Protein AF-A0A351A4Y1-F1 (afdb_monomer)

Solvent-accessible surface area (backbone atoms only — not comparable to full-atom values): 4400 Å² total; per-residue (Å²): 117,50,92,92,32,43,51,38,76,41,66,55,55,83,82,55,41,72,45,28,46,74,90,42,77,37,89,46,75,64,60,44,51,53,55,57,69,71,49,62,62,76,40,74,43,44,35,33,27,36,51,98,87,42,79,46,79,35,64,29,50,35,66,74,80,75,76,80,73,78,84,126

Radius of gyration: 12.79 Å; Cα contacts (8 Å, |Δi|>4): 104; chains: 1; bounding box: 32×26×31 Å

Secondary structure (DSSP, 8-state):
--TT-HHHHTT--TT-EEEEETTEE--SHHHHHHHHHHSPTT-EEEEEEEETTEEEEEEEE-PPPPPPP---

Foldseek 3Di:
DDPPALCVVQVHDPPKAWQDKQNHGDDDPVSVVVVLVPDDAQDWIWTWIADPNDTDITTGGRHDDDDPDPDD

pLDDT: mean 88.08, std 9.2, range [59.12, 95.44]

Mean predicted aligned error: 5.21 Å

Structure (mmCIF, N/CA/C/O backbone):
data_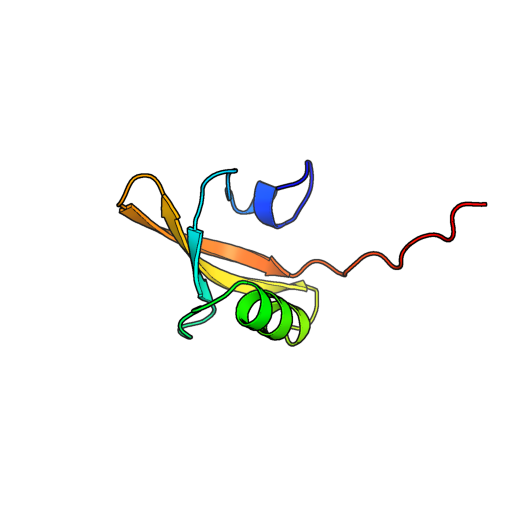AF-A0A351A4Y1-F1
#
_entry.id   AF-A0A351A4Y1-F1
#
loop_
_atom_site.group_PDB
_atom_site.id
_atom_site.type_symbol
_atom_site.label_atom_id
_atom_site.label_alt_id
_atom_site.label_comp_id
_atom_site.label_asym_id
_atom_site.label_entity_id
_atom_site.label_seq_id
_atom_site.pdbx_PDB_ins_code
_atom_site.Cartn_x
_atom_site.Cartn_y
_atom_site.Cartn_z
_atom_site.occupancy
_atom_site.B_iso_or_equiv
_atom_site.auth_seq_id
_atom_site.auth_comp_id
_atom_site.auth_asym_id
_atom_site.auth_atom_id
_atom_site.pdbx_PDB_model_num
ATOM 1 N N . VAL A 1 1 ? -1.025 8.177 -5.333 1.00 78.44 1 VAL A N 1
ATOM 2 C CA . VAL A 1 1 ? -1.657 7.401 -6.428 1.00 78.44 1 VAL A CA 1
ATOM 3 C C . VAL A 1 1 ? -1.468 8.175 -7.722 1.00 78.44 1 VAL A C 1
ATOM 5 O O . VAL A 1 1 ? -1.697 9.378 -7.704 1.00 78.44 1 VAL A O 1
ATOM 8 N N . LEU A 1 2 ? -0.986 7.531 -8.791 1.00 82.75 2 LEU A N 1
ATOM 9 C CA . LEU A 1 2 ? -0.776 8.156 -10.108 1.00 82.75 2 LEU A CA 1
ATOM 10 C C . LEU A 1 2 ? -1.798 7.616 -11.119 1.00 82.75 2 LEU A C 1
ATOM 12 O O . LEU A 1 2 ? -2.183 6.449 -11.017 1.00 82.75 2 LEU A O 1
ATOM 16 N N . ARG A 1 3 ? -2.192 8.431 -12.106 1.00 82.06 3 ARG A N 1
ATOM 17 C CA . ARG A 1 3 ? -3.096 7.986 -13.181 1.00 82.06 3 ARG A CA 1
ATOM 18 C C . ARG A 1 3 ? -2.468 6.849 -13.986 1.00 82.06 3 ARG A C 1
ATOM 20 O O . ARG A 1 3 ? -1.288 6.913 -14.323 1.00 82.06 3 ARG A O 1
ATOM 27 N N . GLY A 1 4 ? -3.244 5.810 -14.266 1.00 82.56 4 GLY A N 1
ATOM 28 C CA . GLY A 1 4 ? -2.816 4.589 -14.945 1.00 82.56 4 GLY A CA 1
ATOM 29 C C . GLY A 1 4 ? -1.930 3.665 -14.104 1.00 82.56 4 GLY A C 1
ATOM 30 O O . GLY A 1 4 ? -1.486 2.636 -14.613 1.00 82.56 4 GLY A O 1
ATOM 31 N N . SER A 1 5 ? -1.654 3.992 -12.834 1.00 86.75 5 SER A N 1
ATOM 32 C CA . SER A 1 5 ? -0.829 3.138 -11.969 1.00 86.75 5 SER A CA 1
ATOM 33 C C . SER A 1 5 ? -1.580 1.878 -11.524 1.00 86.75 5 SER A C 1
ATOM 35 O O . SER A 1 5 ? -2.808 1.906 -11.423 1.00 86.75 5 SER A O 1
ATOM 37 N N . PRO A 1 6 ? -0.873 0.785 -11.185 1.00 89.69 6 PRO A N 1
ATOM 38 C CA . PRO A 1 6 ? -1.523 -0.402 -10.635 1.00 89.69 6 PRO A CA 1
ATOM 39 C C . PRO A 1 6 ? -2.333 -0.116 -9.365 1.00 89.69 6 PRO A C 1
ATOM 41 O O . PRO A 1 6 ? -3.407 -0.673 -9.185 1.00 89.69 6 PRO A O 1
ATOM 44 N N . ALA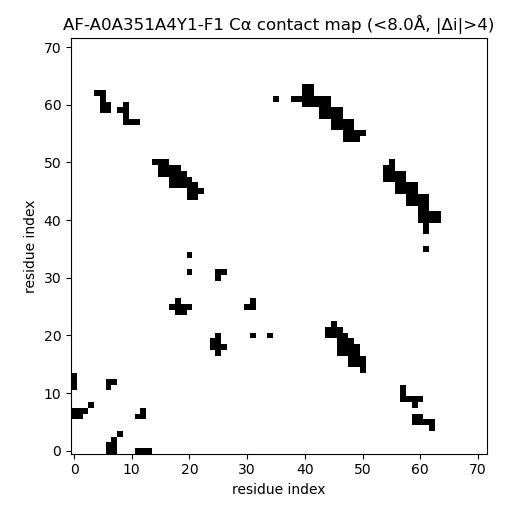 A 1 7 ? -1.875 0.827 -8.534 1.00 89.44 7 ALA A N 1
ATOM 45 C CA . ALA A 1 7 ? -2.605 1.274 -7.352 1.00 89.44 7 ALA A CA 1
ATOM 46 C C . ALA A 1 7 ? -3.952 1.934 -7.705 1.00 89.44 7 ALA A C 1
ATOM 48 O O . ALA A 1 7 ? -4.952 1.676 -7.043 1.00 89.44 7 ALA A O 1
ATOM 49 N N . GLU A 1 8 ? -4.003 2.761 -8.756 1.00 90.25 8 GLU A N 1
ATOM 50 C CA . GLU A 1 8 ? -5.267 3.353 -9.220 1.00 90.25 8 GLU A CA 1
ATOM 51 C C . GLU A 1 8 ? -6.208 2.281 -9.781 1.00 90.25 8 GLU A C 1
ATOM 53 O O . GLU A 1 8 ? -7.390 2.275 -9.440 1.00 90.25 8 GLU A O 1
ATOM 58 N N . ARG A 1 9 ? -5.683 1.342 -10.584 1.00 90.56 9 ARG A N 1
ATOM 59 C CA . ARG A 1 9 ? -6.467 0.222 -11.139 1.00 90.56 9 ARG A CA 1
ATOM 60 C C . ARG A 1 9 ? -7.051 -0.676 -10.049 1.00 90.56 9 ARG A C 1
ATOM 62 O O . ARG A 1 9 ? -8.184 -1.120 -10.180 1.00 90.56 9 ARG A O 1
ATOM 69 N N . ALA A 1 10 ? -6.305 -0.879 -8.966 1.00 91.56 10 ALA A N 1
ATOM 70 C CA . ALA A 1 10 ? -6.752 -1.607 -7.784 1.00 91.56 10 ALA A CA 1
ATOM 71 C C . ALA A 1 10 ? -7.750 -0.820 -6.912 1.00 91.56 10 ALA A C 1
ATOM 73 O O . ALA A 1 10 ? -8.269 -1.346 -5.933 1.00 91.56 10 ALA A O 1
ATOM 74 N N . GLY A 1 11 ? -8.027 0.450 -7.228 1.00 91.50 11 GLY A N 1
ATOM 75 C CA . GLY A 1 11 ? -8.982 1.271 -6.486 1.00 91.50 11 GLY A CA 1
ATOM 76 C C . GLY A 1 11 ? -8.416 1.938 -5.229 1.00 91.50 11 GLY A C 1
ATOM 77 O O . GLY A 1 11 ? -9.202 2.430 -4.408 1.00 91.50 11 GLY A O 1
ATOM 78 N N . ILE A 1 12 ? -7.087 2.002 -5.078 1.00 93.06 12 ILE A N 1
ATOM 79 C CA . ILE A 1 12 ? -6.419 2.790 -4.032 1.00 93.06 12 ILE A CA 1
ATOM 80 C C . ILE A 1 12 ? -6.607 4.277 -4.330 1.00 93.06 12 ILE A C 1
ATOM 82 O O . ILE A 1 12 ? -6.491 4.7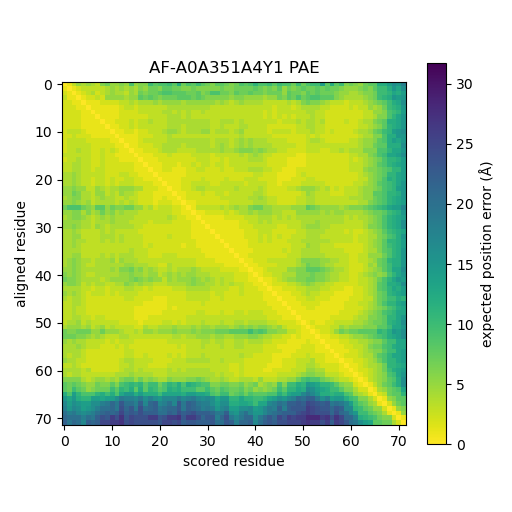39 -5.467 1.00 93.06 12 ILE A O 1
ATOM 86 N N . ARG A 1 13 ? -6.876 5.051 -3.283 1.00 91.06 13 ARG A N 1
ATOM 87 C CA . ARG A 1 13 ? -7.157 6.484 -3.337 1.00 91.06 13 ARG A CA 1
ATOM 88 C C . ARG A 1 13 ? -6.189 7.255 -2.437 1.00 91.06 13 ARG A C 1
ATOM 90 O O . ARG A 1 13 ? -5.686 6.718 -1.450 1.00 91.06 13 ARG A O 1
ATOM 97 N N . PRO A 1 14 ? -5.900 8.529 -2.755 1.00 90.38 14 PRO A N 1
ATOM 98 C CA . PRO A 1 14 ? -5.214 9.408 -1.816 1.00 90.38 14 PRO A CA 1
ATOM 99 C C . PRO A 1 14 ? -5.954 9.454 -0.471 1.00 90.38 14 PRO A C 1
ATOM 101 O O . PRO A 1 14 ? -7.174 9.603 -0.447 1.00 90.38 14 PRO A O 1
ATOM 104 N N . GLY A 1 15 ? -5.210 9.329 0.628 1.00 90.44 15 GLY A N 1
ATOM 105 C CA . GLY A 1 15 ? -5.763 9.259 1.986 1.00 90.44 15 GLY A CA 1
ATOM 106 C C . GLY A 1 15 ? -5.922 7.839 2.536 1.00 90.44 15 GLY A C 1
ATOM 107 O O . GLY A 1 15 ? -6.144 7.689 3.735 1.00 90.44 15 GLY A O 1
ATOM 108 N N . ASP A 1 16 ? -5.754 6.808 1.706 1.00 93.44 16 ASP A N 1
ATOM 109 C CA . ASP A 1 16 ? -5.684 5.429 2.187 1.00 93.44 16 ASP A CA 1
ATOM 110 C C . ASP A 1 16 ? -4.381 5.179 2.947 1.00 93.44 16 ASP A C 1
ATOM 112 O O . ASP A 1 16 ? -3.302 5.596 2.517 1.00 93.44 16 ASP A O 1
ATOM 116 N N . VAL A 1 17 ? -4.481 4.451 4.058 1.00 92.75 17 VAL A N 1
ATOM 117 C CA . VAL A 1 17 ? -3.325 4.039 4.861 1.00 92.75 17 VAL A CA 1
ATOM 118 C C . VAL A 1 17 ? -3.138 2.536 4.724 1.00 92.75 17 VAL A C 1
ATOM 120 O O . VAL A 1 17 ? -4.000 1.783 5.159 1.00 92.75 17 VAL A O 1
ATOM 123 N N . LEU A 1 18 ? -2.026 2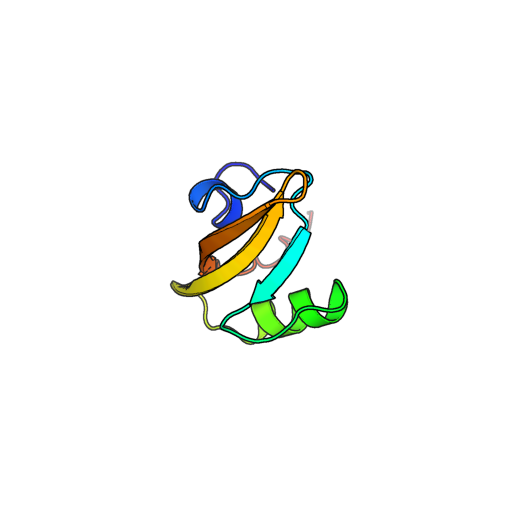.090 4.140 1.00 92.62 18 LEU A N 1
ATOM 124 C CA . LEU A 1 18 ? -1.686 0.668 4.097 1.00 92.62 18 LEU A CA 1
ATOM 125 C C . LEU A 1 18 ? -1.310 0.179 5.499 1.00 92.62 18 LEU A C 1
ATOM 127 O O . LEU A 1 18 ? -0.449 0.776 6.141 1.00 92.62 18 LEU A O 1
ATOM 131 N N . ILE A 1 19 ? -1.952 -0.894 5.951 1.00 94.50 19 ILE A N 1
ATOM 132 C CA . ILE A 1 19 ? -1.717 -1.503 7.267 1.00 94.50 19 ILE A CA 1
ATOM 133 C C . ILE A 1 19 ? -1.204 -2.943 7.161 1.00 94.50 19 ILE A C 1
ATOM 135 O O . ILE A 1 19 ? -0.561 -3.427 8.088 1.00 94.50 19 ILE A O 1
ATOM 139 N N . GLU A 1 20 ? -1.428 -3.612 6.029 1.00 95.25 20 GLU A N 1
ATOM 140 C CA . GLU A 1 20 ? -0.977 -4.985 5.790 1.00 95.25 20 GLU A CA 1
ATOM 141 C C . GLU A 1 20 ? -0.710 -5.225 4.301 1.00 95.25 20 GLU A C 1
ATOM 143 O O . GLU A 1 20 ? -1.385 -4.652 3.440 1.00 95.25 20 GLU A O 1
ATOM 148 N N . LEU A 1 21 ? 0.257 -6.089 4.008 1.00 94.19 21 LEU A N 1
ATOM 149 C CA . LEU A 1 21 ? 0.581 -6.569 2.669 1.00 94.19 21 LEU A CA 1
ATOM 150 C C . LEU A 1 21 ? 0.804 -8.084 2.731 1.00 94.19 21 LEU A C 1
ATOM 152 O O . LEU A 1 21 ? 1.638 -8.534 3.511 1.00 94.19 21 LEU A O 1
ATOM 156 N N . ASP A 1 22 ? 0.079 -8.860 1.923 1.00 92.38 22 ASP A N 1
ATOM 157 C CA . ASP A 1 22 ? 0.149 -10.332 1.866 1.00 92.38 22 ASP A CA 1
ATOM 158 C C . ASP A 1 22 ? 0.102 -11.007 3.263 1.00 92.38 22 ASP A C 1
ATOM 160 O O . ASP A 1 22 ? 0.822 -11.971 3.524 1.00 92.38 22 ASP A O 1
ATOM 164 N N . GLY A 1 23 ? -0.710 -10.499 4.200 1.00 91.44 23 GLY A N 1
ATOM 165 C CA . GLY A 1 23 ? -0.786 -11.038 5.569 1.00 91.44 23 GLY A CA 1
ATOM 166 C C . GLY A 1 23 ? 0.241 -10.466 6.556 1.00 91.44 23 GLY A C 1
ATOM 167 O O . GLY A 1 23 ? 0.188 -10.759 7.751 1.00 91.44 23 GLY A O 1
ATOM 168 N N . ALA A 1 24 ? 1.200 -9.664 6.087 1.00 92.94 24 ALA A N 1
ATOM 169 C CA . ALA A 1 24 ? 2.260 -9.086 6.903 1.00 92.94 24 ALA A CA 1
ATOM 170 C C . ALA A 1 24 ? 1.987 -7.612 7.239 1.00 92.94 24 ALA A C 1
ATOM 172 O O . ALA A 1 24 ? 1.752 -6.777 6.364 1.00 92.94 24 ALA A O 1
ATOM 173 N N . ALA A 1 25 ? 2.050 -7.286 8.532 1.00 93.50 25 ALA A N 1
ATOM 174 C CA . ALA A 1 25 ? 1.751 -5.952 9.039 1.00 93.50 25 ALA A CA 1
ATOM 175 C C . ALA A 1 25 ? 2.773 -4.909 8.563 1.00 93.50 25 ALA A C 1
ATOM 177 O O . ALA A 1 25 ? 3.981 -5.041 8.778 1.00 93.50 25 ALA A O 1
ATOM 178 N N . VAL A 1 26 ? 2.262 -3.820 7.997 1.00 93.56 26 VAL A N 1
ATOM 179 C CA . VAL A 1 26 ? 3.046 -2.676 7.538 1.00 93.56 26 VAL A CA 1
ATOM 180 C C . VAL A 1 26 ? 3.024 -1.607 8.624 1.00 93.56 26 VAL A C 1
ATOM 182 O O . VAL A 1 26 ? 1.989 -1.014 8.917 1.00 93.56 26 VAL A O 1
ATOM 185 N N . ARG A 1 27 ? 4.180 -1.365 9.248 1.00 88.88 27 ARG A N 1
ATOM 186 C CA . ARG A 1 27 ? 4.306 -0.417 10.370 1.00 88.88 27 ARG A CA 1
ATOM 187 C C . ARG A 1 27 ? 4.738 0.978 9.953 1.00 88.88 27 ARG A C 1
ATOM 189 O O . ARG A 1 27 ? 4.428 1.948 10.639 1.00 88.88 27 ARG A O 1
ATOM 196 N N . ASP A 1 28 ? 5.469 1.074 8.854 1.00 91.56 28 ASP A N 1
ATOM 197 C CA . ASP A 1 28 ? 6.071 2.316 8.405 1.00 91.56 28 ASP A CA 1
ATOM 198 C C . ASP A 1 28 ? 6.259 2.327 6.874 1.00 91.56 28 ASP A C 1
ATOM 200 O O . ASP A 1 28 ? 6.289 1.267 6.234 1.00 91.56 28 ASP A O 1
ATOM 204 N N . PRO A 1 29 ? 6.402 3.520 6.267 1.00 88.25 29 PRO A N 1
ATOM 205 C CA . PRO A 1 29 ? 6.553 3.657 4.821 1.00 88.25 29 PRO A CA 1
ATOM 206 C C . PRO A 1 29 ? 7.807 2.986 4.254 1.00 88.25 29 PRO A C 1
ATOM 208 O O . PRO A 1 29 ? 7.806 2.599 3.087 1.00 88.25 29 PRO A O 1
ATOM 211 N N . LYS A 1 30 ? 8.885 2.851 5.037 1.00 91.06 30 LYS A N 1
ATOM 212 C CA . LYS A 1 30 ? 10.115 2.212 4.562 1.00 91.06 30 LYS A CA 1
ATOM 213 C C . LYS A 1 30 ? 9.902 0.706 4.436 1.00 91.06 30 LYS A C 1
ATOM 215 O O . LYS A 1 30 ? 10.163 0.159 3.370 1.00 91.06 30 LYS A O 1
ATOM 220 N N . THR A 1 31 ? 9.355 0.068 5.467 1.00 91.25 31 THR A N 1
ATOM 221 C CA . THR A 1 31 ? 8.996 -1.357 5.446 1.00 91.25 31 THR A CA 1
ATOM 222 C C . THR A 1 31 ? 8.035 -1.664 4.301 1.00 91.25 31 THR A C 1
ATOM 224 O O . THR A 1 31 ? 8.250 -2.622 3.565 1.00 91.25 31 THR A O 1
ATOM 227 N N . MET A 1 32 ? 7.032 -0.807 4.072 1.00 90.50 32 MET A N 1
ATOM 228 C CA . MET A 1 32 ? 6.154 -0.921 2.902 1.00 90.50 32 MET A CA 1
ATOM 229 C C . MET A 1 32 ? 6.943 -0.964 1.587 1.00 90.50 32 MET A C 1
ATOM 231 O O . MET A 1 32 ? 6.718 -1.843 0.757 1.00 90.50 32 MET A O 1
ATOM 235 N N . LEU A 1 33 ? 7.833 0.009 1.369 1.00 89.75 33 LEU A N 1
ATOM 236 C CA . LEU A 1 33 ? 8.611 0.109 0.135 1.00 89.75 33 LEU A CA 1
ATOM 237 C C . LEU A 1 33 ? 9.530 -1.099 -0.050 1.00 89.75 33 LEU A C 1
ATOM 239 O O . LEU A 1 33 ? 9.619 -1.610 -1.165 1.00 89.75 33 LEU A O 1
ATOM 243 N N . ASP A 1 34 ? 10.167 -1.563 1.025 1.00 91.50 34 ASP A N 1
ATOM 244 C CA . ASP A 1 34 ? 11.039 -2.739 1.014 1.00 91.50 34 ASP A CA 1
ATOM 245 C C . ASP A 1 34 ? 10.244 -4.009 0.661 1.00 91.50 34 ASP A C 1
ATOM 247 O O . ASP A 1 34 ? 10.667 -4.786 -0.195 1.00 91.50 34 ASP A O 1
ATOM 251 N N . MET A 1 35 ? 9.053 -4.187 1.246 1.00 91.25 35 MET A N 1
ATOM 252 C CA . MET A 1 35 ? 8.163 -5.314 0.944 1.00 91.25 35 MET A CA 1
ATOM 253 C C . MET A 1 35 ? 7.698 -5.300 -0.512 1.00 91.25 35 MET A C 1
ATOM 255 O O . MET A 1 35 ? 7.805 -6.312 -1.195 1.00 91.25 35 MET A O 1
ATOM 259 N N . VAL A 1 36 ? 7.235 -4.154 -1.018 1.00 89.88 36 VAL A N 1
ATOM 260 C CA . VAL A 1 36 ?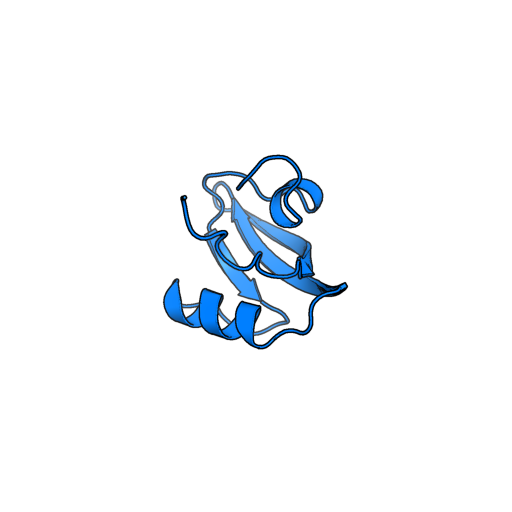 6.818 -4.022 -2.424 1.00 89.88 36 VAL A CA 1
ATOM 261 C C . VAL A 1 36 ? 7.992 -4.266 -3.374 1.00 89.88 36 VAL A C 1
ATOM 263 O O . VAL A 1 36 ? 7.817 -4.912 -4.404 1.00 89.88 36 VAL A O 1
ATOM 266 N N . ALA A 1 37 ? 9.188 -3.777 -3.038 1.00 89.06 37 ALA A N 1
ATOM 267 C CA . ALA A 1 37 ? 10.387 -3.964 -3.854 1.00 89.06 37 ALA A CA 1
ATOM 268 C C . ALA A 1 37 ? 10.875 -5.421 -3.891 1.00 89.06 37 ALA A C 1
ATOM 270 O O . ALA A 1 37 ? 11.516 -5.815 -4.864 1.00 89.06 37 ALA A O 1
ATOM 271 N N . ALA A 1 38 ? 10.573 -6.212 -2.859 1.00 90.00 38 ALA A N 1
ATOM 272 C CA . ALA A 1 38 ? 10.886 -7.637 -2.816 1.00 90.00 38 ALA A CA 1
ATOM 273 C C . ALA A 1 38 ? 9.944 -8.491 -3.684 1.00 90.00 38 ALA A C 1
ATOM 275 O O . ALA A 1 38 ? 10.271 -9.637 -3.998 1.00 90.00 38 ALA A O 1
ATOM 276 N N . LEU A 1 39 ? 8.783 -7.960 -4.081 1.00 89.44 39 LEU A N 1
ATOM 277 C CA . LEU A 1 39 ? 7.815 -8.688 -4.896 1.00 89.44 39 LEU A CA 1
ATOM 278 C C . LEU A 1 39 ? 8.182 -8.634 -6.388 1.00 89.44 39 LEU A C 1
ATOM 280 O O . LEU A 1 39 ? 8.545 -7.574 -6.908 1.00 89.44 39 LEU A O 1
ATOM 284 N N . PRO A 1 40 ? 8.047 -9.755 -7.120 1.00 89.44 40 PRO A N 1
ATOM 285 C CA . PRO A 1 40 ? 8.288 -9.763 -8.553 1.00 89.44 40 PRO A CA 1
ATOM 286 C C . PRO A 1 40 ? 7.217 -8.943 -9.290 1.00 89.44 40 PRO A C 1
ATOM 288 O O . PRO A 1 40 ? 6.033 -9.012 -8.950 1.00 89.44 40 PRO A O 1
ATOM 291 N N . PRO A 1 41 ? 7.594 -8.193 -10.338 1.00 88.88 41 PRO A N 1
ATOM 292 C CA . PRO A 1 41 ? 6.628 -7.457 -11.137 1.00 88.88 41 PRO A CA 1
ATOM 293 C C . PRO A 1 41 ? 5.677 -8.404 -11.882 1.00 88.88 41 PRO A C 1
ATOM 295 O O . PRO A 1 41 ? 6.104 -9.434 -12.400 1.00 88.88 41 PRO A O 1
ATOM 298 N N . GLY A 1 42 ? 4.406 -8.020 -11.984 1.00 87.75 42 GLY A N 1
ATOM 299 C CA . GLY A 1 42 ? 3.324 -8.824 -12.561 1.00 87.75 42 GLY A CA 1
ATOM 300 C C . GLY A 1 42 ? 2.666 -9.787 -11.568 1.00 87.75 42 GLY A C 1
ATOM 301 O O . GLY A 1 42 ? 1.682 -10.432 -11.915 1.00 87.75 42 GLY A O 1
ATOM 302 N N . ARG A 1 43 ? 3.175 -9.885 -10.332 1.00 91.06 43 ARG A N 1
ATOM 303 C CA . ARG A 1 43 ? 2.484 -10.578 -9.238 1.00 91.06 43 ARG A CA 1
ATOM 304 C C . ARG A 1 43 ? 1.338 -9.717 -8.719 1.00 91.06 43 ARG A C 1
ATOM 306 O O . ARG A 1 43 ? 1.498 -8.512 -8.555 1.00 91.06 43 ARG A O 1
ATOM 313 N N . GLU A 1 44 ? 0.222 -10.352 -8.397 1.00 91.81 44 GLU A N 1
ATOM 314 C CA . GLU A 1 44 ? -0.843 -9.746 -7.602 1.00 91.81 44 GLU A CA 1
ATOM 315 C C . GLU A 1 44 ? -0.545 -9.931 -6.110 1.00 91.81 44 GLU A C 1
ATOM 317 O O . GLU A 1 44 ? -0.186 -11.028 -5.676 1.00 91.81 44 GLU A O 1
ATOM 322 N N . ALA A 1 45 ? -0.642 -8.847 -5.349 1.00 93.12 45 ALA A N 1
ATOM 323 C CA . ALA A 1 45 ? -0.423 -8.824 -3.911 1.00 93.12 45 ALA A CA 1
ATOM 324 C C . ALA A 1 45 ? -1.641 -8.227 -3.202 1.00 93.12 45 ALA A C 1
ATOM 326 O O . ALA A 1 45 ? -2.263 -7.283 -3.692 1.00 93.12 45 ALA A O 1
ATOM 327 N N . THR A 1 46 ? -1.968 -8.771 -2.038 1.00 95.06 46 THR A N 1
ATOM 328 C CA . THR A 1 46 ? -3.136 -8.391 -1.248 1.00 95.06 46 THR A CA 1
ATOM 329 C C . THR A 1 46 ? -2.774 -7.251 -0.311 1.00 95.06 46 THR A C 1
ATOM 331 O O . THR A 1 46 ? -1.918 -7.388 0.559 1.00 95.06 46 THR A O 1
ATOM 334 N N . PHE A 1 47 ? -3.416 -6.102 -0.487 1.00 95.00 47 PHE A N 1
ATOM 335 C CA . PHE A 1 47 ?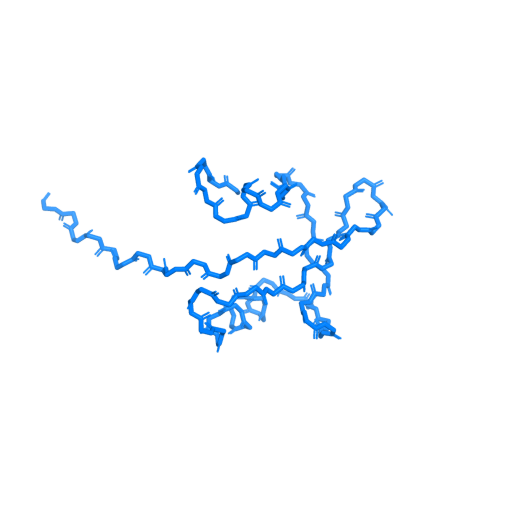 -3.171 -4.895 0.290 1.00 95.00 47 PHE A CA 1
ATOM 336 C C . PHE A 1 47 ? -4.363 -4.655 1.207 1.00 95.00 47 PHE A C 1
ATOM 338 O O . PHE A 1 47 ? -5.478 -4.438 0.733 1.00 95.00 47 PHE A O 1
ATOM 345 N N . ARG A 1 48 ? -4.129 -4.618 2.519 1.00 95.25 48 ARG A N 1
ATOM 346 C CA . ARG A 1 48 ? -5.138 -4.186 3.488 1.00 95.25 48 ARG A CA 1
ATOM 347 C C . ARG A 1 48 ? -4.907 -2.722 3.806 1.00 95.25 48 ARG A C 1
ATOM 349 O O . ARG A 1 48 ? -3.882 -2.344 4.379 1.00 95.25 48 ARG A O 1
ATOM 356 N N . ILE A 1 49 ? -5.855 -1.885 3.417 1.00 95.31 49 ILE A N 1
ATOM 357 C CA . ILE A 1 49 ? -5.815 -0.442 3.628 1.00 95.31 49 ILE A CA 1
ATOM 358 C C . ILE A 1 49 ? -6.883 -0.017 4.627 1.00 95.31 49 ILE A C 1
ATOM 360 O O . ILE A 1 49 ? -7.929 -0.644 4.753 1.00 95.31 49 ILE A O 1
ATOM 364 N N . ARG A 1 50 ? -6.654 1.106 5.298 1.00 95.44 50 ARG A N 1
ATOM 365 C CA . ARG A 1 50 ? -7.642 1.786 6.123 1.00 95.44 50 ARG A CA 1
ATOM 366 C C . ARG A 1 50 ? -8.106 3.060 5.427 1.00 95.44 50 ARG A C 1
ATOM 368 O O . ARG A 1 50 ? -7.300 3.963 5.198 1.00 95.44 50 ARG A O 1
ATOM 375 N N . ARG A 1 51 ? -9.405 3.149 5.134 1.00 95.31 51 ARG A N 1
ATOM 376 C CA . ARG A 1 51 ? -10.068 4.288 4.480 1.00 95.31 51 ARG A CA 1
ATOM 377 C C . ARG A 1 51 ? -11.243 4.749 5.332 1.00 95.31 51 ARG A C 1
ATOM 379 O O . ARG A 1 51 ? -12.177 3.991 5.563 1.00 95.31 51 ARG A O 1
ATOM 386 N N . GLY A 1 52 ? -11.199 5.989 5.821 1.00 91.62 52 GLY A N 1
ATOM 387 C CA . GLY A 1 52 ? -12.291 6.545 6.635 1.00 91.62 52 GLY A CA 1
ATOM 388 C C . GLY A 1 52 ? -12.601 5.737 7.905 1.00 91.62 52 GLY A C 1
ATOM 389 O O . GLY A 1 52 ? -13.742 5.710 8.346 1.00 91.62 52 GLY A O 1
ATOM 390 N N . GLY A 1 53 ? -11.604 5.041 8.465 1.00 92.62 53 GLY A N 1
ATOM 391 C CA . GLY A 1 53 ? -11.766 4.178 9.641 1.00 92.62 53 GLY A CA 1
ATOM 392 C C . GLY A 1 53 ? -12.199 2.740 9.340 1.00 92.62 53 GLY A C 1
ATOM 393 O O . GLY A 1 53 ? -12.177 1.919 10.250 1.00 92.62 53 GLY A O 1
AT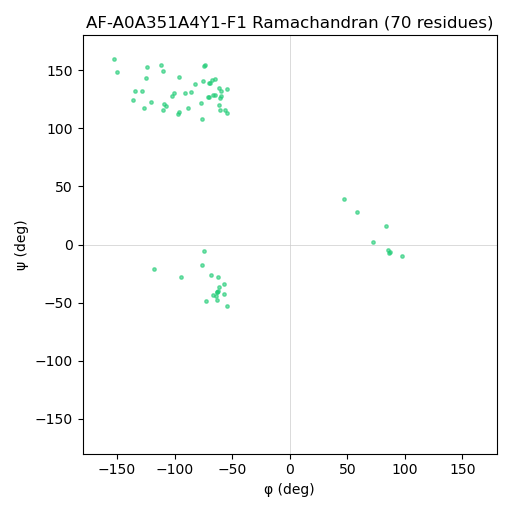OM 394 N N . GLN A 1 54 ? -12.526 2.410 8.090 1.00 93.88 54 GLN A N 1
ATOM 395 C CA . GLN A 1 54 ? -12.828 1.043 7.665 1.00 93.88 54 GLN A CA 1
ATOM 396 C C . GLN A 1 54 ? -11.598 0.381 7.052 1.00 93.88 54 GLN A C 1
ATOM 398 O O . GLN A 1 54 ? -10.816 1.039 6.364 1.00 93.88 54 GLN A O 1
ATOM 403 N N . GLU A 1 55 ? -11.444 -0.917 7.282 1.00 95.06 55 GLU A N 1
ATOM 404 C CA . GLU A 1 55 ? -10.415 -1.726 6.637 1.00 95.06 55 GLU A CA 1
ATOM 405 C C . GLU A 1 55 ? -10.966 -2.335 5.349 1.00 95.06 55 GLU A C 1
ATOM 407 O O . GLU A 1 55 ? -12.061 -2.895 5.333 1.00 95.06 55 GLU A O 1
ATOM 412 N N . ILE A 1 56 ? -10.217 -2.182 4.263 1.00 95.19 56 ILE A N 1
ATOM 413 C CA . ILE A 1 56 ? -10.574 -2.644 2.926 1.00 95.19 56 ILE A CA 1
ATOM 414 C C . ILE A 1 56 ? -9.396 -3.448 2.399 1.00 95.19 56 ILE A C 1
ATOM 416 O O . ILE A 1 56 ? -8.253 -2.997 2.461 1.00 95.19 56 ILE A O 1
ATOM 420 N N . GLU A 1 57 ? -9.683 -4.624 1.865 1.00 95.06 57 GLU A N 1
ATOM 421 C CA . GLU A 1 57 ? -8.698 -5.479 1.221 1.00 95.06 57 GLU A CA 1
ATOM 422 C C . GLU A 1 57 ? -8.796 -5.324 -0.300 1.00 95.06 57 GLU A C 1
ATOM 424 O O . GLU A 1 57 ? -9.893 -5.350 -0.860 1.00 95.06 57 GLU A O 1
ATOM 429 N N . LEU A 1 58 ? -7.659 -5.099 -0.962 1.00 94.56 58 LEU A N 1
ATOM 430 C CA . LEU A 1 58 ? -7.564 -4.853 -2.400 1.00 94.56 58 LEU A CA 1
ATOM 431 C C . LEU A 1 58 ? -6.424 -5.678 -3.004 1.00 94.56 58 LEU A C 1
ATOM 433 O O . LEU A 1 58 ? -5.303 -5.644 -2.502 1.00 94.56 58 LEU A O 1
ATOM 437 N N . GLY A 1 59 ? -6.692 -6.364 -4.114 1.00 94.25 59 GLY A N 1
ATOM 438 C CA . GLY A 1 59 ? -5.657 -6.985 -4.942 1.00 94.25 59 GLY A CA 1
ATOM 439 C C . GLY A 1 59 ? -4.955 -5.933 -5.799 1.00 94.25 59 GLY A C 1
ATOM 440 O O . GLY A 1 59 ? -5.600 -5.211 -6.564 1.00 94.25 59 GLY A O 1
ATOM 441 N N . VAL A 1 60 ? -3.636 -5.809 -5.657 1.00 93.19 60 VAL A N 1
ATOM 442 C CA . VAL A 1 60 ? -2.811 -4.844 -6.389 1.00 93.19 60 VAL A CA 1
ATOM 443 C C . VAL A 1 60 ? -1.753 -5.586 -7.190 1.00 93.19 60 VAL A C 1
ATOM 445 O O . VAL A 1 60 ? -0.911 -6.295 -6.645 1.00 93.19 60 VAL A O 1
ATOM 448 N N . GLU A 1 61 ? -1.748 -5.369 -8.500 1.00 92.19 61 GLU A N 1
ATOM 449 C CA . GLU A 1 61 ? -0.680 -5.852 -9.370 1.00 92.19 61 GLU A CA 1
ATOM 450 C C . GLU A 1 61 ? 0.615 -5.059 -9.118 1.00 92.19 61 GLU A C 1
ATOM 452 O O . GLU A 1 61 ? 0.644 -3.828 -9.184 1.00 92.19 61 GLU A O 1
ATOM 457 N N . ILE A 1 62 ? 1.723 -5.744 -8.858 1.00 91.62 62 ILE A N 1
ATOM 458 C CA . ILE A 1 62 ? 3.021 -5.104 -8.665 1.00 91.62 62 ILE A CA 1
ATOM 459 C C . ILE A 1 62 ? 3.584 -4.684 -10.023 1.00 91.62 62 ILE A C 1
AT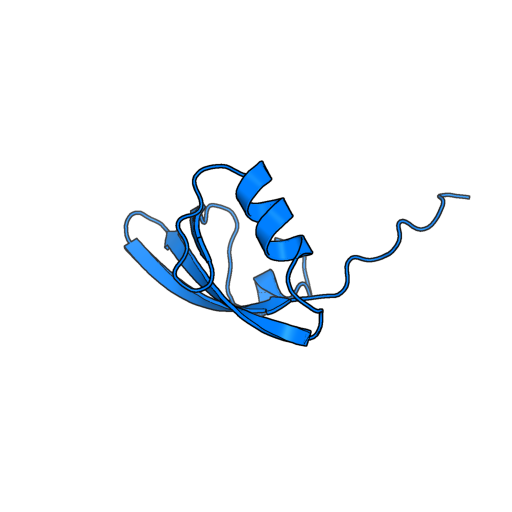OM 461 O O . ILE A 1 62 ? 4.014 -5.501 -10.836 1.00 91.62 62 ILE A O 1
ATOM 465 N N . GLY A 1 63 ? 3.589 -3.378 -10.285 1.00 84.69 63 GLY A N 1
ATOM 466 C CA . GLY A 1 63 ? 4.175 -2.816 -11.501 1.00 84.69 63 GLY A CA 1
ATOM 467 C C . GLY A 1 63 ? 5.704 -2.815 -11.470 1.00 84.69 63 GLY A C 1
ATOM 468 O O . GLY A 1 63 ? 6.326 -2.704 -10.414 1.00 84.69 63 GLY A O 1
ATOM 469 N N . ARG A 1 64 ? 6.338 -2.857 -12.648 1.00 80.00 64 ARG A N 1
ATOM 470 C CA . ARG A 1 64 ? 7.781 -2.586 -12.753 1.00 80.00 64 ARG A CA 1
ATOM 471 C C . ARG A 1 64 ? 8.048 -1.134 -12.376 1.00 80.00 64 ARG A C 1
ATOM 473 O O . ARG A 1 64 ? 7.435 -0.229 -12.942 1.00 80.00 64 ARG A O 1
ATOM 480 N N . ARG A 1 65 ? 8.997 -0.908 -11.465 1.00 72.94 65 ARG A N 1
ATOM 481 C CA . ARG A 1 65 ? 9.505 0.438 -11.195 1.00 72.94 65 ARG A CA 1
ATOM 482 C C . ARG A 1 65 ? 10.142 0.968 -12.487 1.00 72.94 65 ARG A C 1
ATOM 484 O O . ARG A 1 65 ? 11.073 0.329 -12.979 1.00 72.94 65 ARG A O 1
ATOM 491 N N . PRO A 1 66 ? 9.665 2.088 -13.057 1.00 68.38 66 PRO A N 1
ATOM 492 C CA . PRO A 1 66 ? 10.320 2.689 -14.209 1.00 68.38 66 PRO A CA 1
ATOM 493 C C . PRO A 1 66 ? 11.749 3.054 -13.811 1.00 68.38 66 PRO A C 1
ATOM 495 O O . PRO A 1 66 ? 11.955 3.662 -12.756 1.00 68.38 66 PRO A O 1
ATOM 498 N N . THR A 1 67 ? 12.737 2.690 -14.625 1.00 66.00 67 THR A N 1
ATOM 499 C CA . THR A 1 67 ? 14.075 3.266 -14.487 1.00 66.00 67 THR A CA 1
ATOM 500 C C . THR A 1 67 ? 13.933 4.777 -14.671 1.00 66.00 67 THR A C 1
ATOM 502 O O . THR A 1 67 ? 13.308 5.194 -15.651 1.00 66.00 67 THR A O 1
ATOM 505 N N . PRO A 1 68 ? 14.437 5.609 -13.740 1.00 61.59 68 PRO A N 1
ATOM 506 C CA . PRO A 1 68 ? 14.401 7.050 -13.927 1.00 61.59 68 PRO A CA 1
ATOM 507 C C . PRO A 1 68 ? 15.104 7.363 -15.248 1.00 61.59 68 PRO A C 1
ATOM 509 O O . PRO A 1 68 ? 16.281 7.046 -15.419 1.00 61.59 68 PRO A O 1
ATOM 512 N N . GLN A 1 69 ? 14.359 7.908 -16.213 1.00 59.12 69 GLN A N 1
ATOM 513 C CA . GLN A 1 69 ? 14.964 8.436 -17.428 1.00 59.12 69 GLN A CA 1
ATOM 514 C C . GLN A 1 69 ? 15.907 9.557 -16.990 1.00 59.12 69 GLN A C 1
ATOM 516 O O . GLN A 1 69 ? 15.457 10.446 -16.260 1.00 59.12 69 GLN A O 1
ATOM 521 N N . PRO A 1 70 ? 17.195 9.520 -17.374 1.00 60.91 70 PRO A N 1
ATOM 522 C CA . PRO A 1 70 ? 18.068 10.647 -17.124 1.00 60.91 70 PRO A CA 1
ATOM 523 C C . PRO A 1 70 ? 17.456 11.834 -17.864 1.00 60.91 70 PRO A C 1
ATOM 525 O O . PRO A 1 70 ? 17.305 11.803 -19.086 1.00 60.91 70 PRO A O 1
ATOM 528 N N . SER A 1 71 ? 17.028 12.841 -17.108 1.00 65.31 71 SER A N 1
ATOM 529 C CA . SER A 1 71 ? 16.667 14.145 -17.648 1.00 65.31 71 SER A CA 1
ATOM 530 C C . SER A 1 71 ? 17.861 14.643 -18.460 1.00 65.31 71 SER A C 1
ATOM 532 O O . SER A 1 71 ? 18.943 14.823 -17.899 1.00 65.31 71 SER A O 1
ATOM 534 N N . ARG A 1 72 ? 17.675 14.738 -19.778 1.00 60.75 72 ARG A N 1
ATOM 535 C CA . ARG A 1 72 ? 18.655 15.282 -20.719 1.00 60.75 72 ARG A CA 1
ATOM 536 C C . ARG A 1 72 ? 18.681 16.799 -20.641 1.00 60.75 72 ARG A C 1
ATOM 538 O O . ARG A 1 72 ? 17.594 17.375 -20.413 1.00 60.75 72 ARG A O 1
#

Nearest PDB structures (foldseek):
  7co7-assembly1_D  TM=9.187E-01  e=1.839E-05  Pseudomonas aeruginosa PAO1
  6ew9-as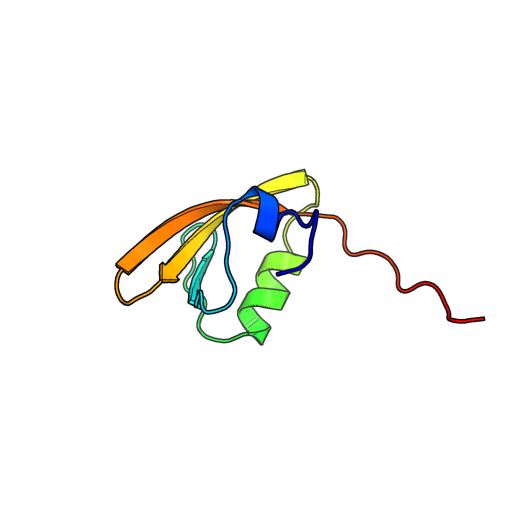sembly1_A  TM=9.642E-01  e=1.435E-04  Escherichia coli K-12
  6jjo-assembly1_B  TM=9.204E-01  e=9.278E-05  Escherichia coli K-12
  3gdu-assembly1_C  TM=9.524E-01  e=2.361E-04  Escherichia coli K-12
  3mh6-assembly1_A  TM=9.263E-01  e=1.625E-04  Escherichia coli K-12

Sequence (72 aa):
VLRGSPAERAGIRPGDVLIELDGAAVRDPKTMLDMVAALPPGREATFRIRRGGQEIELGVEIGRRPTPQPSR